Protein AF-A0A0J6G132-F1 (afdb_monomer_lite)

Structure (mmCIF, N/CA/C/O backbone):
data_AF-A0A0J6G132-F1
#
_entry.id   AF-A0A0J6G132-F1
#
loop_
_atom_site.group_PDB
_atom_site.id
_atom_site.type_symbol
_atom_site.label_atom_id
_atom_site.label_alt_id
_atom_site.label_comp_id
_atom_site.label_asym_id
_atom_site.label_entity_id
_atom_site.label_seq_id
_atom_site.pdbx_PDB_ins_code
_atom_site.Cartn_x
_atom_site.Cartn_y
_atom_site.Cartn_z
_atom_site.occupancy
_atom_site.B_iso_or_equiv
_atom_site.auth_seq_id
_atom_site.auth_comp_id
_atom_site.auth_asym_id
_atom_site.auth_atom_id
_atom_site.pdbx_PDB_model_num
ATOM 1 N N . MET A 1 1 ? 4.244 -4.545 13.045 1.00 83.00 1 MET A N 1
ATOM 2 C CA . MET A 1 1 ? 2.844 -5.021 12.941 1.00 83.00 1 MET A CA 1
ATOM 3 C C . MET A 1 1 ? 1.849 -4.193 13.755 1.00 83.00 1 MET A C 1
ATOM 5 O O . MET A 1 1 ? 0.811 -3.863 13.204 1.00 83.00 1 MET A O 1
ATOM 9 N N . GLU A 1 2 ? 2.126 -3.792 15.005 1.00 93.81 2 GLU A N 1
ATOM 10 C CA . GLU A 1 2 ? 1.163 -2.963 15.771 1.00 93.81 2 GLU A CA 1
ATOM 11 C C . GLU A 1 2 ? 0.816 -1.616 15.123 1.00 93.81 2 GLU A C 1
ATOM 13 O O . GLU A 1 2 ? -0.332 -1.189 15.184 1.00 93.81 2 GLU A O 1
ATOM 18 N N . ALA A 1 3 ? 1.767 -0.977 14.436 1.00 93.69 3 ALA A N 1
ATOM 19 C CA . ALA A 1 3 ? 1.487 0.236 13.667 1.00 93.69 3 ALA A CA 1
ATOM 20 C C . ALA A 1 3 ? 0.383 0.012 12.614 1.00 93.69 3 ALA A C 1
ATOM 22 O O . ALA A 1 3 ? -0.550 0.801 12.540 1.00 93.69 3 ALA A O 1
ATOM 23 N N . VAL A 1 4 ? 0.430 -1.112 11.888 1.00 94.44 4 VAL A N 1
ATOM 24 C CA . VAL A 1 4 ? -0.585 -1.492 10.887 1.00 94.44 4 VAL A CA 1
ATOM 25 C C . VAL A 1 4 ? -1.939 -1.785 11.535 1.00 94.44 4 VAL A C 1
ATOM 27 O O . VAL A 1 4 ? -2.983 -1.497 10.961 1.00 94.44 4 VAL A O 1
ATOM 30 N N . ARG A 1 5 ? -1.964 -2.345 12.752 1.00 95.69 5 ARG A N 1
ATOM 31 C CA . ARG A 1 5 ? -3.234 -2.564 13.464 1.00 95.69 5 ARG A CA 1
ATOM 32 C C . ARG A 1 5 ? -3.910 -1.248 13.838 1.00 95.69 5 ARG A C 1
ATOM 34 O O . ARG A 1 5 ? -5.132 -1.153 13.725 1.00 95.69 5 ARG A O 1
ATOM 41 N N . LYS A 1 6 ? -3.118 -0.272 14.283 1.00 96.56 6 LYS A N 1
ATOM 42 C CA . LYS A 1 6 ? -3.582 1.038 14.756 1.00 96.56 6 LYS A CA 1
ATOM 43 C C . LYS A 1 6 ? -3.839 2.047 13.639 1.00 96.56 6 LYS A C 1
ATOM 45 O O . LYS A 1 6 ? -4.434 3.076 13.920 1.00 96.56 6 LYS A O 1
ATOM 50 N N . SER A 1 7 ? -3.380 1.782 12.420 1.00 95.62 7 SER A N 1
ATOM 51 C CA . SER A 1 7 ? -3.619 2.664 11.282 1.00 95.62 7 SER A CA 1
ATOM 52 C C . SER A 1 7 ? -4.982 2.404 10.648 1.00 95.62 7 SER A C 1
ATOM 54 O O . SER A 1 7 ? -5.489 1.281 10.671 1.00 95.62 7 SER A O 1
ATOM 56 N N . ASP A 1 8 ? -5.555 3.432 10.034 1.00 94.50 8 ASP A N 1
ATOM 57 C CA . ASP A 1 8 ? -6.749 3.306 9.189 1.00 94.50 8 ASP A CA 1
ATOM 58 C C . ASP A 1 8 ? -6.365 3.071 7.722 1.00 94.50 8 ASP A C 1
ATOM 60 O O . ASP A 1 8 ? -6.996 2.287 7.008 1.00 94.50 8 ASP A O 1
ATOM 64 N N . ILE A 1 9 ? -5.265 3.706 7.306 1.00 96.44 9 ILE A N 1
ATOM 65 C CA . ILE A 1 9 ? -4.713 3.662 5.955 1.00 96.44 9 ILE A CA 1
ATOM 66 C C . ILE A 1 9 ? -3.276 3.129 5.999 1.00 96.44 9 ILE A C 1
ATOM 68 O O . ILE A 1 9 ? -2.510 3.438 6.914 1.00 96.44 9 ILE A O 1
ATOM 72 N N . VAL A 1 10 ? -2.904 2.334 4.997 1.00 97.06 10 VAL A N 1
ATOM 73 C CA . VAL A 1 10 ? -1.529 1.893 4.743 1.00 97.06 10 VAL A CA 1
ATOM 74 C C . VAL A 1 10 ? -1.094 2.388 3.367 1.00 97.06 10 VAL A C 1
ATOM 76 O O . VAL A 1 10 ? -1.719 2.053 2.363 1.00 97.06 10 VAL A O 1
ATOM 79 N N . LEU A 1 11 ? -0.005 3.156 3.321 1.00 96.62 11 LEU A N 1
ATOM 80 C CA . LEU A 1 11 ? 0.679 3.528 2.083 1.00 96.62 11 LEU A CA 1
ATOM 81 C C . LEU A 1 11 ? 1.913 2.635 1.902 1.00 96.62 11 LEU A C 1
ATOM 83 O O . LEU A 1 11 ? 2.916 2.805 2.593 1.00 96.62 11 LEU A O 1
ATOM 87 N N . ALA A 1 12 ? 1.830 1.672 0.990 1.00 95.06 12 ALA A N 1
ATOM 88 C CA . ALA A 1 12 ? 2.898 0.729 0.689 1.00 95.06 12 ALA A CA 1
ATOM 89 C C . ALA A 1 12 ? 3.777 1.258 -0.454 1.00 95.06 12 ALA A C 1
ATOM 91 O O . ALA A 1 12 ? 3.313 1.368 -1.587 1.00 95.06 12 ALA A O 1
ATOM 92 N N . ASN A 1 13 ? 5.046 1.569 -0.177 1.00 93.44 13 ASN A N 1
ATOM 93 C CA . ASN A 1 13 ? 5.980 2.084 -1.182 1.00 93.44 13 ASN A CA 1
ATOM 94 C C . ASN A 1 13 ? 6.944 0.991 -1.668 1.00 93.44 13 ASN A C 1
ATOM 96 O O . ASN A 1 13 ? 7.840 0.570 -0.937 1.00 93.44 13 ASN A O 1
ATOM 100 N N . MET A 1 14 ? 6.761 0.540 -2.907 1.00 90.19 14 MET A N 1
ATOM 101 C CA . MET A 1 14 ? 7.658 -0.375 -3.605 1.00 90.19 14 MET A CA 1
ATOM 102 C C . MET A 1 14 ? 8.627 0.428 -4.476 1.00 90.19 14 MET A C 1
ATOM 104 O O . MET A 1 14 ? 8.342 0.738 -5.634 1.00 90.19 14 MET A O 1
ATOM 108 N N . GLU A 1 15 ? 9.776 0.774 -3.901 1.00 86.00 15 GLU A N 1
ATOM 109 C CA . GLU A 1 15 ? 10.821 1.537 -4.589 1.00 86.00 15 GLU A CA 1
ATOM 110 C C . GLU A 1 15 ? 11.617 0.672 -5.572 1.00 86.00 15 GLU A C 1
ATOM 112 O O . GLU A 1 15 ? 11.972 -0.467 -5.268 1.00 86.00 15 GLU A O 1
ATOM 117 N N . ALA A 1 16 ? 11.987 1.248 -6.720 1.00 78.56 16 ALA A N 1
ATOM 118 C CA . ALA A 1 16 ? 12.771 0.574 -7.759 1.00 78.56 16 ALA A CA 1
ATOM 119 C C . ALA A 1 16 ? 14.125 0.042 -7.254 1.00 78.56 16 ALA A C 1
ATOM 121 O O . ALA A 1 16 ? 14.602 -1.002 -7.694 1.00 78.56 16 ALA A O 1
ATOM 122 N N . SER A 1 17 ? 14.748 0.769 -6.323 1.00 74.19 17 SER A N 1
ATOM 123 C CA . SER A 1 17 ? 16.056 0.452 -5.746 1.00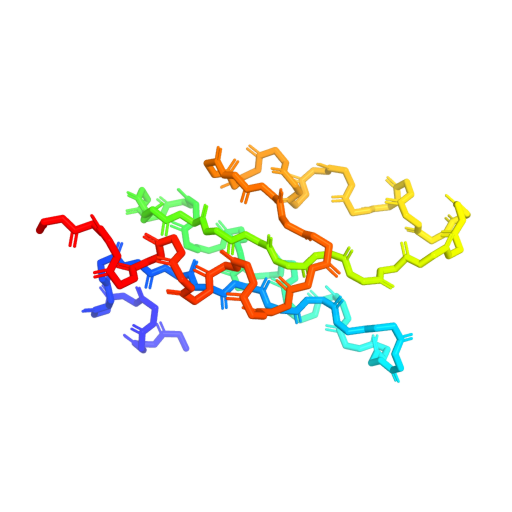 74.19 17 SER A CA 1
ATOM 124 C C . SER A 1 17 ? 15.997 -0.490 -4.544 1.00 74.19 17 SER A C 1
ATOM 126 O O . SER A 1 17 ? 17.050 -0.877 -4.037 1.00 74.19 17 SER A O 1
ATOM 128 N N . ASN A 1 18 ? 14.804 -0.840 -4.052 1.00 66.44 18 ASN A N 1
ATOM 129 C CA . ASN A 1 18 ? 14.655 -1.593 -2.814 1.00 66.44 18 ASN A CA 1
ATOM 130 C C . ASN A 1 18 ? 14.388 -3.089 -3.084 1.00 66.44 18 ASN A C 1
ATOM 132 O O . ASN A 1 18 ? 13.308 -3.447 -3.557 1.00 66.44 18 ASN A O 1
ATOM 136 N N . PRO A 1 19 ? 15.310 -4.001 -2.716 1.00 61.06 19 PRO A N 1
ATOM 137 C CA . PRO A 1 19 ? 15.091 -5.443 -2.846 1.00 61.06 19 PRO A CA 1
ATOM 138 C C . PRO A 1 19 ? 14.083 -6.007 -1.820 1.00 61.06 19 PRO A C 1
ATOM 140 O O . PRO A 1 19 ? 13.734 -7.185 -1.879 1.00 61.06 19 PRO A O 1
ATOM 143 N N . GLY A 1 20 ? 13.601 -5.193 -0.873 1.00 69.25 20 GLY A N 1
ATOM 144 C CA . GLY A 1 20 ? 12.724 -5.577 0.241 1.00 69.25 20 GLY A CA 1
ATOM 145 C C . GLY A 1 20 ? 11.259 -5.874 -0.105 1.00 69.25 20 GLY A C 1
ATOM 146 O O . GLY A 1 20 ? 10.428 -5.927 0.804 1.00 69.25 20 GLY A O 1
ATOM 147 N N . GLY A 1 21 ? 10.919 -6.092 -1.379 1.00 78.44 21 GLY A N 1
ATOM 148 C CA . GLY A 1 21 ? 9.535 -6.298 -1.820 1.00 78.44 21 GLY A CA 1
ATOM 149 C C . GLY A 1 21 ? 8.811 -7.470 -1.142 1.00 78.44 21 GLY A C 1
ATOM 150 O O . GLY A 1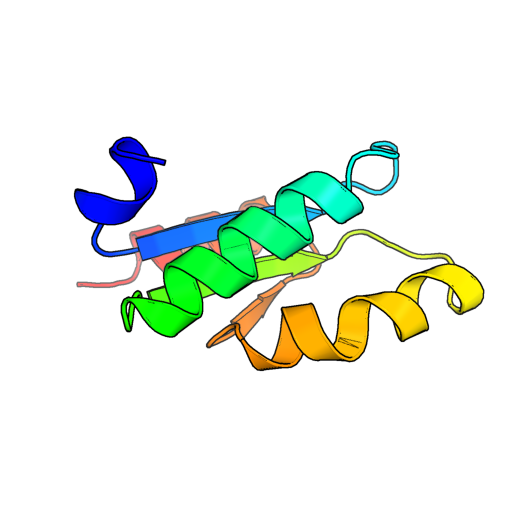 21 ? 7.593 -7.429 -0.987 1.00 78.44 21 GLY A O 1
ATOM 151 N N . TYR A 1 22 ? 9.543 -8.480 -0.658 1.00 80.25 22 TYR A N 1
ATOM 152 C CA . TYR A 1 22 ? 8.970 -9.592 0.113 1.00 80.25 22 TYR A CA 1
ATOM 153 C C . TYR A 1 22 ? 8.414 -9.160 1.475 1.00 80.25 22 TYR A C 1
ATOM 155 O O . TYR A 1 22 ? 7.319 -9.575 1.853 1.00 80.25 22 TYR A O 1
ATOM 163 N N . SER A 1 23 ? 9.144 -8.312 2.203 1.00 88.69 23 SER A N 1
ATOM 164 C CA . SER A 1 23 ? 8.689 -7.790 3.496 1.00 88.69 23 SER A CA 1
ATOM 165 C C . SER A 1 23 ? 7.471 -6.890 3.311 1.00 88.69 23 SER A C 1
ATOM 167 O O . SER A 1 23 ? 6.490 -7.034 4.038 1.00 88.69 23 SER A O 1
ATOM 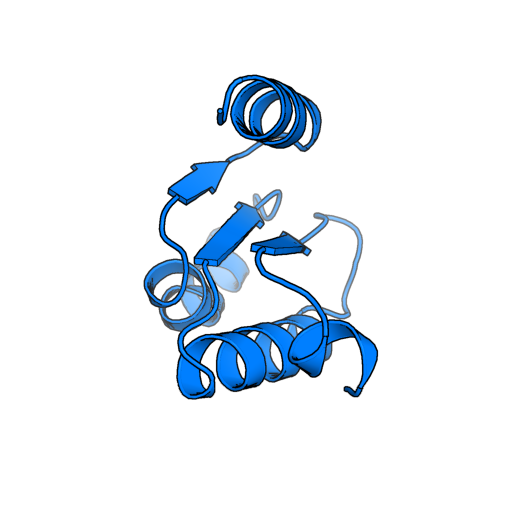169 N N . LEU A 1 24 ? 7.492 -6.040 2.278 1.00 91.50 24 LEU A N 1
ATOM 170 C CA . LEU A 1 24 ? 6.352 -5.194 1.931 1.00 91.50 24 LEU A CA 1
ATOM 171 C C . LEU A 1 24 ? 5.111 -6.037 1.602 1.00 91.50 24 LEU A C 1
ATOM 173 O O . LEU A 1 24 ? 4.020 -5.749 2.085 1.00 91.50 24 LEU A O 1
ATOM 177 N N . ALA A 1 25 ? 5.272 -7.110 0.822 1.00 92.25 25 ALA A N 1
ATOM 178 C CA . ALA A 1 25 ? 4.173 -8.008 0.476 1.00 92.25 25 ALA A CA 1
ATOM 179 C C . ALA A 1 25 ? 3.520 -8.642 1.718 1.00 92.25 25 ALA A C 1
ATOM 181 O O . ALA A 1 25 ? 2.294 -8.757 1.774 1.00 92.25 25 ALA A O 1
ATOM 182 N N . LEU A 1 26 ? 4.316 -9.009 2.730 1.00 94.06 26 LEU A N 1
ATOM 183 C CA . LEU A 1 26 ? 3.804 -9.530 4.000 1.00 94.06 26 LEU A CA 1
ATOM 184 C C . LEU A 1 26 ? 2.979 -8.479 4.754 1.00 94.06 26 LEU A C 1
ATOM 186 O O . LEU A 1 26 ? 1.896 -8.787 5.252 1.00 94.06 26 LEU A O 1
ATOM 190 N N . GLU A 1 27 ? 3.471 -7.244 4.832 1.00 94.81 27 GLU A N 1
ATOM 191 C CA . GLU A 1 27 ? 2.773 -6.148 5.510 1.00 94.81 27 GLU A CA 1
ATOM 192 C C . GLU A 1 27 ? 1.471 -5.769 4.798 1.00 94.81 27 GLU A C 1
ATOM 194 O O . GLU A 1 27 ? 0.446 -5.595 5.459 1.00 94.81 27 GLU A O 1
ATOM 199 N N . VAL A 1 28 ? 1.477 -5.727 3.462 1.00 95.94 28 VAL A N 1
ATOM 200 C CA . VAL A 1 28 ? 0.277 -5.486 2.645 1.00 95.94 28 VAL A CA 1
ATOM 201 C C . VAL A 1 28 ? -0.741 -6.609 2.824 1.00 95.94 28 VAL A C 1
ATOM 203 O O . VAL A 1 28 ? -1.920 -6.340 3.046 1.00 95.94 28 VAL A O 1
ATOM 206 N N . GLY A 1 29 ? -0.306 -7.871 2.791 1.00 95.19 29 GLY A N 1
ATOM 207 C CA . GLY A 1 29 ? -1.190 -9.012 3.032 1.00 95.19 29 GLY A CA 1
ATOM 208 C C . GLY A 1 29 ? -1.818 -8.979 4.428 1.00 95.19 29 GLY A C 1
ATOM 209 O O . GLY A 1 29 ? -3.017 -9.216 4.579 1.00 95.19 29 GLY A O 1
ATOM 210 N N . PHE A 1 30 ? -1.033 -8.620 5.446 1.00 96.56 30 PHE A N 1
ATOM 211 C CA . PHE A 1 30 ? -1.518 -8.459 6.815 1.00 96.56 30 PHE A CA 1
ATOM 212 C C . PHE A 1 30 ? -2.518 -7.302 6.948 1.00 96.56 30 PHE A C 1
ATOM 214 O O . PHE A 1 30 ? -3.564 -7.467 7.573 1.00 96.56 30 PHE A O 1
ATOM 221 N N . ALA A 1 31 ? -2.240 -6.153 6.328 1.00 97.38 31 ALA A N 1
ATOM 222 C CA . ALA A 1 31 ? -3.161 -5.021 6.285 1.00 97.38 31 ALA A CA 1
ATOM 223 C C . ALA A 1 31 ? 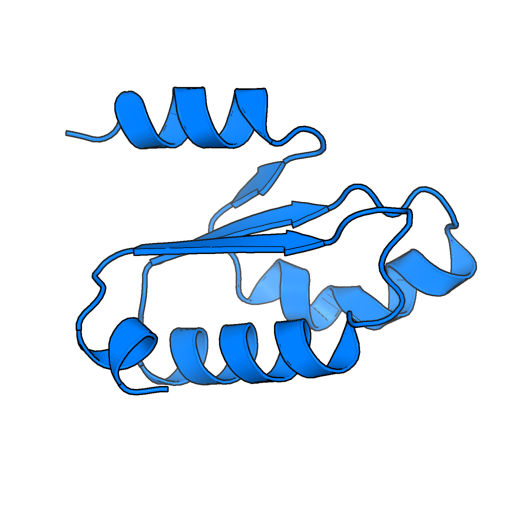-4.484 -5.390 5.588 1.00 97.38 31 ALA A C 1
ATOM 225 O O . ALA A 1 31 ? -5.558 -5.048 6.086 1.00 97.38 31 ALA A O 1
ATOM 226 N N . ASN A 1 32 ? -4.412 -6.149 4.491 1.00 97.12 32 ASN A N 1
ATOM 227 C CA . ASN A 1 32 ? -5.578 -6.583 3.724 1.00 97.12 32 ASN A CA 1
ATOM 228 C C . ASN A 1 32 ? -6.461 -7.530 4.546 1.00 97.12 32 ASN A C 1
ATOM 230 O O . ASN A 1 32 ? -7.675 -7.362 4.605 1.00 97.12 32 ASN A O 1
ATOM 234 N N . ALA A 1 33 ? -5.848 -8.474 5.267 1.00 96.75 33 ALA A N 1
ATOM 235 C CA . ALA A 1 33 ? -6.565 -9.376 6.169 1.00 96.75 33 ALA A CA 1
ATOM 236 C C . ALA A 1 33 ? -7.272 -8.644 7.327 1.00 96.75 33 ALA A C 1
ATOM 238 O O . ALA A 1 33 ? -8.257 -9.144 7.864 1.00 96.75 33 ALA A O 1
ATOM 239 N N . LEU A 1 34 ? -6.783 -7.462 7.712 1.00 96.81 34 LEU A N 1
ATOM 240 C CA . LEU A 1 34 ? -7.406 -6.598 8.717 1.00 96.81 34 LEU A CA 1
ATOM 241 C C . LEU A 1 34 ? -8.449 -5.630 8.132 1.00 96.81 34 LEU A C 1
ATOM 243 O O . LEU A 1 34 ? -9.008 -4.836 8.888 1.00 96.81 34 LEU A O 1
ATOM 247 N N . GLY A 1 35 ? -8.695 -5.663 6.819 1.00 96.38 35 GLY A N 1
ATOM 248 C CA . GLY A 1 35 ? -9.643 -4.775 6.144 1.00 96.38 35 GLY A CA 1
ATOM 249 C C . GLY A 1 35 ? -9.206 -3.308 6.109 1.00 96.38 35 GLY A C 1
ATOM 250 O O . GLY A 1 35 ? -10.054 -2.418 6.094 1.00 96.38 35 GLY A O 1
ATOM 251 N N . LYS A 1 36 ? -7.895 -3.034 6.152 1.00 96.88 36 LYS A N 1
ATOM 252 C CA . LYS A 1 36 ? -7.364 -1.664 6.065 1.00 96.88 36 LYS A CA 1
ATOM 253 C C . LYS A 1 36 ? -7.493 -1.121 4.642 1.00 96.88 36 LYS A C 1
ATOM 255 O O . LYS A 1 36 ? -7.425 -1.885 3.682 1.00 96.88 36 LYS A O 1
ATOM 260 N N . ARG A 1 37 ? -7.596 0.206 4.499 1.00 96.62 37 ARG A N 1
ATOM 261 C CA . ARG A 1 37 ? -7.481 0.859 3.186 1.00 96.62 37 ARG A CA 1
ATOM 262 C C . ARG A 1 37 ? -6.015 0.900 2.780 1.00 96.62 37 ARG A C 1
ATOM 264 O O . ARG A 1 37 ? -5.184 1.425 3.521 1.00 96.62 37 ARG A O 1
ATOM 271 N N . ILE A 1 38 ? -5.691 0.329 1.628 1.00 97.81 38 ILE A N 1
ATOM 272 C CA . ILE A 1 38 ? -4.306 0.180 1.179 1.00 97.81 38 ILE A CA 1
ATOM 273 C C . ILE A 1 38 ? -4.121 0.948 -0.120 1.00 97.81 38 ILE A C 1
ATOM 275 O O . ILE A 1 38 ? -4.845 0.736 -1.088 1.00 97.81 38 ILE A O 1
ATOM 279 N N . PHE A 1 39 ? -3.108 1.802 -0.149 1.00 97.44 39 PHE A N 1
ATOM 280 C CA . PHE A 1 39 ? -2.634 2.475 -1.349 1.00 97.44 39 PHE A CA 1
ATOM 281 C C . PHE A 1 39 ? -1.211 2.020 -1.616 1.00 97.44 39 PHE A C 1
ATOM 283 O O . PHE A 1 39 ? -0.412 1.905 -0.687 1.00 97.44 39 PHE A O 1
ATOM 290 N N . MET A 1 40 ? -0.884 1.763 -2.876 1.00 95.69 40 MET A N 1
ATOM 291 C CA . MET A 1 40 ? 0.443 1.292 -3.249 1.00 95.69 40 MET A CA 1
ATOM 292 C C . MET A 1 40 ? 1.116 2.272 -4.197 1.00 95.69 40 MET A C 1
ATOM 294 O O . MET A 1 40 ? 0.493 2.796 -5.114 1.00 95.69 40 MET A O 1
ATOM 298 N N . VAL A 1 41 ? 2.406 2.486 -4.000 1.00 95.19 41 VAL A N 1
ATOM 299 C CA . VAL A 1 41 ? 3.287 3.160 -4.947 1.00 95.19 41 VAL A CA 1
ATOM 300 C C . VAL A 1 41 ? 4.196 2.084 -5.522 1.00 95.19 41 VAL A C 1
ATOM 302 O O . VAL A 1 41 ? 4.955 1.464 -4.788 1.00 95.19 41 VAL A O 1
ATOM 305 N N . ASP A 1 42 ? 4.071 1.807 -6.814 1.00 92.38 42 ASP A N 1
ATOM 306 C CA . ASP A 1 42 ? 4.823 0.770 -7.515 1.00 92.38 42 ASP A CA 1
ATOM 307 C C . ASP A 1 42 ? 5.764 1.410 -8.534 1.00 92.38 42 ASP A C 1
ATOM 309 O O . ASP A 1 42 ? 5.367 1.741 -9.656 1.00 92.38 42 ASP A O 1
ATOM 313 N N . GLN A 1 43 ? 7.016 1.594 -8.118 1.00 91.50 43 GLN A N 1
ATOM 314 C CA . GLN A 1 43 ? 8.082 2.170 -8.937 1.00 91.50 43 GLN A CA 1
ATOM 315 C C . GLN A 1 43 ? 8.890 1.090 -9.671 1.00 91.50 43 GLN A C 1
ATOM 317 O O . GLN A 1 43 ? 9.909 1.402 -10.279 1.00 91.50 43 GLN A O 1
ATOM 322 N N . ILE A 1 44 ? 8.470 -0.182 -9.628 1.00 87.69 44 ILE A N 1
ATOM 323 C CA . ILE A 1 44 ? 9.168 -1.258 -10.334 1.00 87.69 44 ILE A CA 1
ATOM 324 C C . ILE A 1 44 ? 8.932 -1.119 -11.841 1.00 87.69 44 ILE A C 1
ATOM 326 O O . ILE A 1 44 ? 7.822 -1.327 -12.353 1.00 87.69 44 ILE A O 1
ATOM 330 N N . GLU A 1 45 ? 10.011 -0.808 -12.554 1.00 83.00 45 GLU A N 1
ATOM 331 C CA . GLU A 1 45 ? 10.020 -0.679 -14.012 1.00 83.00 45 GLU A CA 1
ATOM 332 C C . GLU A 1 45 ? 10.279 -2.017 -14.719 1.00 83.00 45 GLU A C 1
ATOM 334 O O . GLU A 1 45 ? 9.721 -2.245 -15.790 1.00 83.00 45 GLU A O 1
ATOM 339 N N . ASP A 1 46 ? 11.066 -2.925 -14.117 1.00 84.31 46 ASP A N 1
ATOM 340 C CA . ASP A 1 46 ? 11.379 -4.232 -14.713 1.00 84.31 46 ASP A CA 1
ATOM 341 C C . ASP A 1 46 ? 10.108 -5.101 -14.824 1.00 84.31 46 ASP A C 1
ATOM 343 O O . ASP A 1 46 ? 9.575 -5.558 -13.801 1.00 84.31 46 ASP A O 1
ATOM 347 N N . PRO A 1 47 ? 9.627 -5.407 -16.047 1.00 80.62 47 PRO A N 1
ATOM 348 C CA . PRO A 1 47 ? 8.414 -6.196 -16.257 1.00 80.62 47 PRO A CA 1
ATOM 349 C C . PRO A 1 47 ? 8.489 -7.609 -15.657 1.00 80.62 47 PRO A C 1
ATOM 351 O O . PRO A 1 47 ? 7.474 -8.167 -15.229 1.00 80.62 47 PRO A O 1
ATOM 354 N N . THR A 1 48 ? 9.691 -8.187 -15.601 1.00 80.00 48 THR A N 1
ATOM 355 C CA . THR A 1 48 ? 9.953 -9.533 -15.074 1.00 80.00 48 THR A CA 1
ATOM 356 C C . THR A 1 48 ? 9.717 -9.593 -13.576 1.00 80.00 48 THR A C 1
ATOM 358 O O . THR A 1 48 ? 9.216 -10.600 -13.076 1.00 80.00 48 THR A O 1
ATOM 361 N N . VAL A 1 49 ? 10.068 -8.517 -12.871 1.00 79.31 49 VAL A N 1
ATOM 362 C CA . VAL A 1 49 ? 9.864 -8.369 -11.427 1.00 79.31 49 VAL A CA 1
ATOM 363 C C . VAL A 1 49 ? 8.429 -7.938 -11.146 1.00 79.31 49 VAL A C 1
ATOM 365 O O . VAL A 1 49 ? 7.778 -8.471 -10.246 1.00 79.31 49 VAL A O 1
ATOM 368 N N . ARG A 1 50 ? 7.894 -7.036 -11.976 1.00 80.56 50 ARG A N 1
ATOM 369 C CA . ARG A 1 50 ? 6.553 -6.469 -11.833 1.00 80.56 50 ARG A CA 1
ATOM 370 C C . ARG A 1 50 ? 5.478 -7.546 -11.723 1.00 80.56 50 ARG A C 1
ATOM 372 O O . ARG A 1 50 ? 4.604 -7.412 -10.869 1.00 80.56 50 ARG A O 1
ATOM 379 N N . ARG A 1 51 ? 5.536 -8.622 -12.519 1.00 81.56 51 ARG A N 1
ATOM 380 C CA . ARG A 1 51 ? 4.532 -9.712 -12.480 1.00 81.56 51 ARG A CA 1
ATOM 381 C C . ARG A 1 51 ? 4.427 -10.413 -11.121 1.00 81.56 51 ARG A C 1
ATOM 383 O O . ARG A 1 51 ? 3.341 -10.839 -10.753 1.00 81.56 51 ARG A O 1
ATOM 390 N N . TYR A 1 52 ? 5.511 -10.498 -10.347 1.00 81.69 52 TYR A N 1
ATOM 391 C CA . TYR A 1 52 ? 5.488 -11.201 -9.057 1.00 81.69 52 TYR A CA 1
ATOM 392 C C . TYR A 1 52 ? 4.674 -10.464 -7.990 1.00 81.69 52 TYR A C 1
ATOM 394 O O . TYR A 1 52 ? 4.190 -11.082 -7.047 1.00 81.69 52 TYR A O 1
ATOM 402 N N . PHE A 1 53 ? 4.475 -9.157 -8.161 1.00 86.62 53 PHE A N 1
ATOM 403 C CA . PHE A 1 53 ? 3.746 -8.315 -7.213 1.00 86.62 53 PHE A CA 1
ATOM 404 C C . PHE A 1 53 ? 2.295 -8.051 -7.621 1.00 86.62 53 PHE A C 1
ATOM 406 O O . PHE A 1 53 ? 1.636 -7.188 -7.047 1.00 86.62 53 PHE A O 1
ATOM 413 N N . GLU A 1 54 ? 1.763 -8.797 -8.593 1.00 89.00 54 GLU A N 1
ATOM 414 C CA . GLU A 1 54 ? 0.382 -8.619 -9.045 1.00 89.00 54 GLU A CA 1
ATOM 415 C C . GLU A 1 54 ? -0.632 -8.844 -7.922 1.00 89.00 54 GLU A C 1
ATOM 417 O O . GLU A 1 54 ? -1.507 -8.006 -7.727 1.00 89.00 54 GLU A O 1
ATOM 422 N N . MET A 1 55 ? -0.454 -9.890 -7.110 1.00 88.12 55 MET A N 1
ATOM 423 C CA . MET A 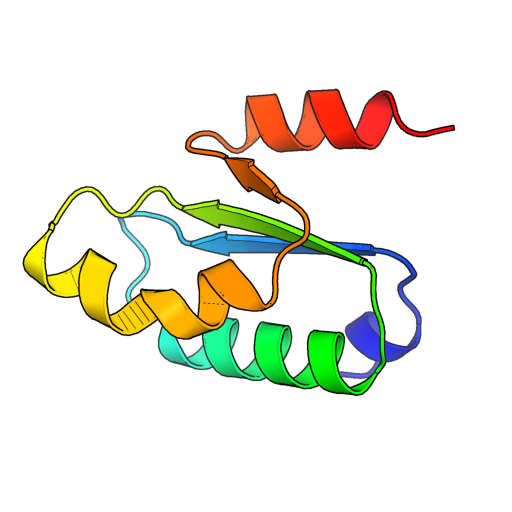1 55 ? -1.315 -10.129 -5.947 1.00 88.12 55 MET A CA 1
ATOM 424 C C . MET A 1 55 ? -1.270 -8.979 -4.934 1.00 88.12 55 MET A C 1
ATOM 426 O O . MET A 1 55 ? -2.296 -8.610 -4.378 1.00 88.12 55 MET A O 1
ATOM 430 N N . VAL A 1 56 ? -0.096 -8.379 -4.721 1.00 91.31 56 VAL A N 1
ATOM 431 C CA . VAL A 1 56 ? 0.077 -7.255 -3.785 1.00 91.31 56 VAL A CA 1
ATOM 432 C C . VAL A 1 56 ? -0.674 -6.018 -4.284 1.00 91.31 56 VAL A C 1
ATOM 434 O O . VAL A 1 56 ? -1.336 -5.339 -3.500 1.00 91.31 56 VAL A O 1
ATOM 437 N N . ARG A 1 57 ? -0.659 -5.771 -5.600 1.00 93.06 57 ARG A N 1
ATOM 438 C CA . ARG A 1 57 ? -1.449 -4.699 -6.221 1.00 93.06 57 ARG A CA 1
ATOM 439 C C . ARG A 1 57 ? -2.954 -4.920 -6.069 1.00 93.06 57 ARG A C 1
ATOM 441 O O . ARG A 1 57 ? -3.662 -3.956 -5.816 1.00 93.06 57 ARG A O 1
ATOM 448 N N . GLN A 1 58 ? -3.434 -6.162 -6.166 1.00 94.12 58 GLN A N 1
ATOM 449 C CA . GLN A 1 58 ? -4.859 -6.487 -5.985 1.00 94.12 58 GLN A CA 1
ATOM 450 C C . GLN A 1 58 ? -5.359 -6.266 -4.548 1.00 94.12 58 GLN A C 1
ATOM 452 O O . GLN A 1 58 ? -6.548 -6.050 -4.345 1.00 94.12 58 GLN A O 1
ATOM 457 N N . CYS A 1 59 ? -4.469 -6.279 -3.553 1.00 95.19 59 CYS A N 1
ATOM 458 C CA . CYS A 1 59 ? -4.806 -5.899 -2.177 1.00 95.19 59 CYS A CA 1
ATOM 459 C C . CYS A 1 59 ? -4.967 -4.380 -1.988 1.00 95.19 59 CYS A C 1
ATOM 461 O O . CYS A 1 59 ? -5.308 -3.944 -0.893 1.00 95.19 59 CYS A O 1
ATOM 463 N N . SER A 1 60 ? -4.659 -3.569 -3.003 1.00 95.69 60 SER A N 1
ATOM 464 C CA . SER A 1 60 ? -4.644 -2.108 -2.903 1.00 95.69 60 SER A CA 1
ATOM 465 C C . SER A 1 60 ? -5.868 -1.502 -3.586 1.00 95.69 60 SER A C 1
ATOM 467 O O . SER A 1 60 ? -6.225 -1.888 -4.694 1.00 95.69 60 SER A O 1
ATOM 469 N N . GLU A 1 61 ? -6.475 -0.500 -2.954 1.00 96.06 61 GLU A N 1
ATOM 470 C CA . GLU A 1 61 ? -7.577 0.296 -3.510 1.00 96.06 61 GLU A CA 1
ATOM 471 C C . GLU A 1 61 ? -7.124 1.052 -4.767 1.00 96.06 61 GLU A C 1
ATOM 473 O O . GLU A 1 61 ? -7.851 1.147 -5.756 1.00 96.06 61 GLU A O 1
ATOM 478 N N . ARG A 1 62 ? -5.888 1.566 -4.747 1.00 96.00 62 ARG A N 1
ATOM 479 C CA . ARG A 1 62 ? -5.275 2.257 -5.881 1.00 96.00 62 ARG A CA 1
ATOM 480 C C . ARG A 1 62 ? -3.758 2.099 -5.888 1.00 96.00 62 ARG A C 1
ATOM 482 O O . ARG A 1 62 ? -3.119 2.046 -4.837 1.00 96.00 62 ARG A O 1
ATOM 489 N N . VAL A 1 63 ? -3.195 2.059 -7.096 1.00 95.62 63 VAL A N 1
ATOM 490 C CA . VAL A 1 63 ? -1.752 1.982 -7.345 1.00 95.62 63 VAL A CA 1
ATOM 491 C C . VAL A 1 63 ? -1.279 3.246 -8.065 1.00 95.62 63 VAL A C 1
ATOM 493 O O . VAL A 1 63 ? -1.909 3.693 -9.025 1.00 95.62 63 VAL A O 1
ATOM 496 N N . PHE A 1 64 ? -0.160 3.800 -7.616 1.00 95.69 64 PHE A N 1
ATOM 497 C CA . PHE A 1 64 ? 0.504 4.978 -8.167 1.00 95.69 64 PHE A CA 1
ATOM 498 C C . PHE A 1 64 ? 1.899 4.615 -8.668 1.00 95.69 64 PHE A C 1
ATOM 500 O O . PHE A 1 64 ? 2.496 3.648 -8.207 1.00 95.69 64 PHE A O 1
ATOM 507 N N . LEU A 1 65 ? 2.441 5.410 -9.589 1.00 93.31 65 LEU A N 1
ATOM 508 C CA . LEU A 1 65 ? 3.820 5.247 -10.072 1.00 93.31 65 LEU A CA 1
ATOM 509 C C . LEU A 1 65 ? 4.807 6.167 -9.344 1.00 93.31 65 LEU A C 1
ATOM 511 O O . LEU A 1 65 ? 6.017 6.000 -9.458 1.00 93.31 65 LEU A O 1
ATOM 515 N N . LYS A 1 66 ? 4.300 7.167 -8.619 1.00 94.06 66 LYS A N 1
ATOM 516 C CA . LYS A 1 66 ? 5.099 8.157 -7.900 1.00 94.06 66 LYS A CA 1
ATOM 517 C C . LYS A 1 66 ? 4.534 8.353 -6.507 1.00 94.06 66 LYS A C 1
ATOM 519 O O . LYS A 1 66 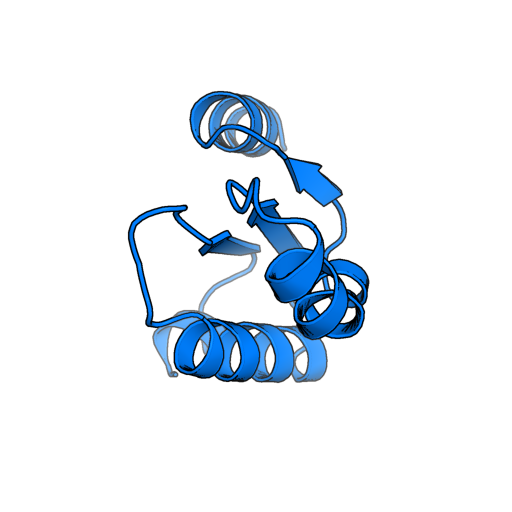? 3.320 8.391 -6.321 1.00 94.06 66 LYS A O 1
ATOM 524 N N . LEU A 1 67 ? 5.436 8.528 -5.547 1.00 94.06 67 LEU A N 1
ATOM 525 C CA . LEU A 1 67 ? 5.063 8.781 -4.161 1.00 94.06 67 LEU A CA 1
ATOM 526 C C . LEU A 1 67 ? 4.296 10.102 -4.007 1.00 94.06 67 LEU A C 1
ATOM 528 O O . LEU A 1 67 ? 3.324 10.143 -3.265 1.00 94.06 67 LEU A O 1
ATOM 532 N N . GLY A 1 68 ? 4.693 11.146 -4.746 1.00 95.69 68 GLY A N 1
ATOM 533 C CA . GLY A 1 68 ? 4.007 12.445 -4.744 1.00 95.69 68 GLY A CA 1
ATOM 534 C C . GLY A 1 68 ? 2.519 12.316 -5.071 1.00 95.69 68 GLY A C 1
ATOM 535 O O . GLY A 1 68 ? 1.689 12.712 -4.266 1.00 95.69 68 GLY A O 1
ATOM 536 N N . ASP A 1 69 ? 2.189 11.638 -6.173 1.00 96.88 69 ASP A N 1
ATOM 537 C CA . ASP A 1 69 ? 0.800 11.437 -6.608 1.00 96.88 69 ASP A CA 1
ATOM 538 C C . ASP A 1 69 ? -0.049 10.708 -5.548 1.00 96.88 69 ASP A C 1
ATOM 540 O O . ASP A 1 69 ? -1.236 10.995 -5.380 1.00 96.88 69 ASP A O 1
ATOM 544 N N . ALA A 1 70 ? 0.553 9.758 -4.824 1.00 96.62 70 ALA A N 1
ATOM 545 C CA . ALA A 1 70 ? -0.125 9.053 -3.742 1.00 96.62 70 ALA A CA 1
ATOM 546 C C . ALA A 1 70 ? -0.357 9.956 -2.524 1.00 96.62 70 ALA A C 1
ATOM 548 O O . ALA A 1 70 ? -1.429 9.907 -1.927 1.00 96.62 70 ALA A O 1
ATOM 549 N N . LEU A 1 71 ? 0.623 10.790 -2.165 1.00 96.25 71 LEU A N 1
ATOM 550 C CA . LEU A 1 71 ? 0.497 11.748 -1.066 1.00 96.25 71 LEU A CA 1
ATOM 551 C C . LEU A 1 71 ? -0.558 12.810 -1.374 1.00 96.25 71 LEU A C 1
ATOM 553 O O . LEU A 1 71 ? -1.416 13.057 -0.533 1.00 96.25 71 LEU A O 1
ATOM 557 N N . ASP A 1 72 ? -0.542 13.371 -2.583 1.00 97.25 72 ASP A N 1
ATOM 558 C CA . ASP A 1 72 ? -1.539 14.345 -3.032 1.00 97.25 72 ASP A CA 1
ATOM 559 C C . ASP A 1 72 ? -2.951 13.751 -2.963 1.00 97.25 72 ASP A C 1
ATOM 561 O O . ASP A 1 72 ? -3.886 14.398 -2.492 1.00 97.25 72 ASP A O 1
ATOM 565 N N . HIS A 1 73 ? -3.106 12.483 -3.363 1.00 95.88 73 HIS A N 1
ATOM 566 C CA . HIS A 1 73 ? -4.376 11.780 -3.233 1.00 95.88 73 HIS A CA 1
ATOM 567 C C . HIS A 1 73 ? -4.799 11.614 -1.771 1.00 95.88 73 HIS A C 1
ATOM 569 O O . HIS A 1 73 ? -5.934 11.934 -1.432 1.00 95.88 73 HIS A O 1
ATOM 575 N N . LEU A 1 74 ? -3.903 11.140 -0.904 1.00 94.69 74 LEU A N 1
ATOM 576 C CA . LEU A 1 74 ? -4.215 10.906 0.506 1.00 94.69 74 LEU A CA 1
ATOM 577 C C . LEU A 1 74 ? -4.555 12.195 1.257 1.00 94.69 74 LEU A C 1
ATOM 579 O O . LEU A 1 74 ? -5.463 12.186 2.077 1.00 94.69 74 LEU A O 1
ATOM 583 N N . LEU A 1 75 ? -3.863 13.297 0.965 1.00 94.75 75 LEU A N 1
ATOM 584 C CA . LEU A 1 75 ? -4.140 14.607 1.561 1.00 94.75 75 LEU A CA 1
ATOM 585 C C . LEU A 1 75 ? -5.460 15.218 1.074 1.00 94.75 75 LEU A C 1
ATOM 587 O O . LEU A 1 75 ? -5.975 16.133 1.708 1.00 94.75 75 LEU A O 1
ATOM 591 N N . SER A 1 76 ? -5.992 14.727 -0.048 1.00 94.75 76 SER A N 1
ATOM 592 C CA . SER A 1 76 ? -7.306 15.112 -0.574 1.00 94.75 76 SER A CA 1
ATOM 593 C C . SER A 1 76 ? -8.460 14.238 -0.070 1.00 94.75 76 SER A C 1
ATOM 595 O O . SER A 1 76 ? -9.606 14.509 -0.419 1.00 94.75 76 SER A O 1
ATOM 597 N N . LEU A 1 77 ? -8.173 13.175 0.693 1.00 89.31 77 LEU A N 1
ATOM 598 C CA . LEU A 1 77 ? -9.204 12.366 1.343 1.00 89.31 77 LEU A CA 1
ATOM 599 C C . LEU A 1 77 ? -9.714 13.113 2.582 1.00 89.31 77 LEU A C 1
ATOM 601 O O . LEU A 1 77 ? -8.906 13.529 3.412 1.00 89.31 77 LEU A O 1
ATOM 605 N N . ASP A 1 78 ? -11.036 13.268 2.676 1.00 64.75 78 ASP A N 1
ATOM 606 C CA . ASP A 1 78 ? -11.731 13.904 3.807 1.00 64.75 78 ASP A CA 1
ATOM 607 C C . ASP A 1 78 ? -11.535 13.159 5.142 1.00 64.75 78 ASP A C 1
ATOM 609 O O . ASP A 1 78 ? -11.613 11.902 5.149 1.00 64.75 78 ASP A O 1
#

Secondary structure (DSSP, 8-state):
-HHHHH-SEEEEEE-TT--THHHHHHHHHHHHHTT-EEEEEE----HHHHGGGHHHHHT-SEEESSHHHHHHHHHT--

Radius of gyration: 12.06 Å; chains: 1; bounding box: 28×26×32 Å

pLDDT: mean 90.52, std 8.28, range [61.06, 97.81]

Sequence (78 aa):
MEAVRKSDIVLANMEASNPGGYSLALEVGFANALGKRIFMVDQIEDPTVRRYFEMVRQCSERVFLKLGDALDHLLSLD

Foldseek 3Di:
DVVLVPDQEEEQEDACPDPCVVVSLVSLVVSLVNVHAYEYAHCHPPPVVVVVCPVSCVSHPYYHPDPVVVVVVVVPDD